Protein AF-A0A7Y9NL14-F1 (afdb_monomer_lite)

Sequence (85 aa):
MAIDSVGFD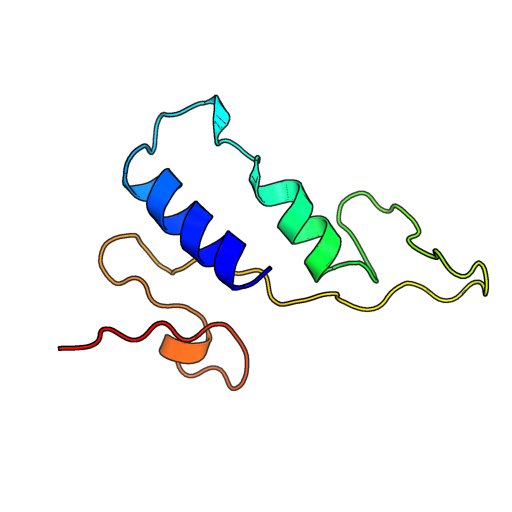FLTSEWPDLVDIANADNYLREVALANDPPSKTLYDPERDGIRCRSLGVFEHWNNGTDKKYSGNLGKTHGIELFKVI

Radius of gyration: 14.91 Å; chains: 1; bounding box: 38×18×41 Å

Structure (mmCIF, N/CA/C/O backbone):
data_AF-A0A7Y9NL14-F1
#
_entry.id   AF-A0A7Y9NL14-F1
#
loop_
_atom_site.group_PDB
_atom_site.id
_atom_site.type_symbol
_atom_site.label_atom_id
_atom_site.label_alt_id
_atom_site.label_comp_id
_atom_site.label_asym_id
_atom_site.label_entity_id
_atom_site.label_seq_id
_atom_site.pdbx_PDB_ins_code
_atom_site.Cartn_x
_atom_site.Cartn_y
_atom_site.Cartn_z
_atom_site.occupancy
_atom_site.B_iso_or_equiv
_atom_site.auth_seq_id
_atom_site.auth_comp_id
_atom_site.auth_asym_id
_atom_site.auth_atom_id
_atom_site.pdbx_PDB_model_num
ATOM 1 N N . MET A 1 1 ? -0.202 -7.982 -1.872 1.00 83.06 1 MET A N 1
ATOM 2 C CA . MET A 1 1 ? -0.342 -6.521 -1.991 1.00 83.06 1 MET A CA 1
ATOM 3 C C . MET A 1 1 ? -1.582 -6.008 -1.276 1.00 83.06 1 MET A C 1
ATOM 5 O O . MET A 1 1 ? -1.429 -5.554 -0.158 1.00 83.06 1 MET A O 1
ATOM 9 N N . ALA A 1 2 ? -2.798 -6.139 -1.827 1.00 94.06 2 ALA A N 1
ATOM 10 C CA . ALA A 1 2 ? -3.992 -5.576 -1.174 1.00 94.06 2 ALA A CA 1
ATOM 11 C C . ALA A 1 2 ? -4.215 -6.110 0.255 1.00 94.06 2 ALA A C 1
ATOM 13 O O . ALA A 1 2 ? -4.509 -5.347 1.166 1.00 94.06 2 ALA A O 1
ATOM 14 N N . ILE A 1 3 ? -4.011 -7.413 0.471 1.00 95.06 3 ILE A N 1
ATOM 15 C CA . ILE A 1 3 ? -4.105 -8.015 1.807 1.00 95.06 3 ILE A CA 1
ATOM 16 C C . ILE A 1 3 ? -3.021 -7.511 2.771 1.00 95.06 3 ILE A C 1
ATOM 18 O O . ILE A 1 3 ? -3.303 -7.306 3.947 1.00 95.06 3 ILE A O 1
ATOM 22 N N . ASP A 1 4 ? -1.810 -7.259 2.274 1.00 94.69 4 ASP A N 1
ATOM 23 C CA . ASP A 1 4 ? -0.688 -6.784 3.089 1.00 94.69 4 ASP A CA 1
ATOM 24 C C . ASP A 1 4 ? -0.910 -5.327 3.506 1.00 94.69 4 ASP A C 1
ATOM 26 O O . ASP A 1 4 ? -0.673 -4.989 4.660 1.00 94.69 4 ASP A O 1
ATOM 30 N N . SER A 1 5 ? -1.451 -4.497 2.603 1.00 94.94 5 SER A N 1
ATOM 31 C CA . SER A 1 5 ? -1.958 -3.152 2.910 1.00 94.94 5 SER A CA 1
ATOM 32 C C . SER A 1 5 ? -2.943 -3.178 4.078 1.00 94.94 5 SER A C 1
ATOM 34 O O . SER A 1 5 ? -2.762 -2.462 5.060 1.00 94.94 5 SER A O 1
ATOM 36 N N . VAL A 1 6 ? -3.949 -4.058 4.002 1.00 96.31 6 VAL A N 1
ATOM 37 C CA . VAL A 1 6 ? -4.947 -4.208 5.069 1.00 96.31 6 VAL A CA 1
ATOM 38 C C . VAL A 1 6 ? -4.290 -4.659 6.373 1.00 96.31 6 VAL A C 1
ATOM 40 O O . VAL A 1 6 ? -4.556 -4.084 7.424 1.00 96.31 6 VAL A O 1
ATOM 43 N N . GLY A 1 7 ? -3.407 -5.657 6.325 1.00 95.00 7 GLY A N 1
ATOM 44 C CA . GLY A 1 7 ? -2.677 -6.119 7.507 1.00 95.00 7 GLY A CA 1
ATOM 45 C C . GLY A 1 7 ? -1.862 -5.001 8.161 1.00 95.00 7 GLY A C 1
ATOM 46 O O . GLY A 1 7 ? -1.917 -4.831 9.377 1.00 95.00 7 GLY A O 1
ATOM 47 N N . PHE A 1 8 ? -1.164 -4.202 7.356 1.00 94.44 8 PHE A N 1
ATOM 48 C CA . PHE A 1 8 ? -0.353 -3.084 7.829 1.00 94.44 8 PHE A CA 1
ATOM 49 C C . PHE A 1 8 ? -1.184 -2.015 8.540 1.00 94.44 8 PHE A C 1
ATOM 51 O O . PHE A 1 8 ? -0.796 -1.510 9.592 1.00 94.44 8 PHE A O 1
ATOM 58 N N . ASP A 1 9 ? -2.359 -1.713 8.000 1.00 95.06 9 ASP A N 1
ATOM 59 C CA . ASP A 1 9 ? -3.309 -0.778 8.594 1.00 95.06 9 ASP A CA 1
ATOM 60 C C . ASP A 1 9 ? -3.795 -1.242 9.979 1.00 95.06 9 ASP A C 1
ATOM 62 O O . ASP A 1 9 ? -3.868 -0.447 10.921 1.00 95.06 9 ASP A O 1
ATOM 66 N N . PHE A 1 10 ? -4.056 -2.544 10.149 1.00 94.81 10 PHE A N 1
ATOM 67 C CA . PHE A 1 10 ? -4.367 -3.108 11.466 1.00 94.81 10 PHE A CA 1
ATOM 68 C C . PHE A 1 10 ? -3.189 -2.992 12.439 1.00 94.81 10 PHE A C 1
ATOM 70 O O . PHE A 1 10 ? -3.392 -2.553 13.568 1.00 94.81 10 PHE A O 1
ATOM 77 N N . LEU A 1 11 ? -1.973 -3.348 12.011 1.00 93.12 11 LEU A N 1
ATOM 78 C CA . LEU A 1 11 ? -0.782 -3.284 12.866 1.00 93.12 11 LEU A CA 1
ATOM 79 C C . LEU A 1 11 ? -0.477 -1.847 13.314 1.00 93.12 11 LEU A C 1
ATOM 81 O O . LEU A 1 11 ? -0.279 -1.599 14.499 1.00 93.12 11 LEU A O 1
ATOM 85 N N . THR A 1 12 ? -0.480 -0.897 12.377 1.00 91.81 12 THR A N 1
ATOM 86 C CA . THR A 1 12 ? -0.219 0.527 12.657 1.00 91.81 12 THR A CA 1
ATOM 87 C C . THR A 1 12 ? -1.286 1.166 13.537 1.00 91.81 12 THR A C 1
ATOM 89 O O . THR A 1 12 ? -0.981 2.087 14.288 1.00 91.81 12 THR A O 1
ATOM 92 N N . SER A 1 13 ? -2.530 0.688 13.470 1.00 92.81 13 SER A N 1
ATOM 93 C CA . SER A 1 13 ? -3.603 1.211 14.321 1.00 92.81 13 SER A CA 1
ATOM 94 C C . SER A 1 13 ? -3.606 0.625 15.727 1.00 92.81 13 SER A C 1
ATOM 96 O O . SER A 1 13 ? -4.051 1.305 16.646 1.00 92.81 13 SER A O 1
ATOM 98 N N . GLU A 1 14 ? -3.106 -0.599 15.909 1.00 93.00 14 GLU A N 1
ATOM 99 C CA . GLU A 1 14 ? -2.922 -1.191 17.239 1.00 93.00 14 GLU A CA 1
ATOM 100 C C . GLU A 1 14 ? -1.662 -0.639 17.931 1.00 93.00 14 GLU A C 1
ATOM 102 O O . GLU A 1 14 ? -1.670 -0.384 19.135 1.00 93.00 14 GLU A O 1
ATOM 107 N N . TRP A 1 15 ? -0.590 -0.400 17.166 1.00 91.62 15 TRP A N 1
ATOM 108 C CA . TRP A 1 15 ? 0.703 0.054 17.684 1.00 91.62 15 TRP A CA 1
ATOM 109 C C . TRP A 1 15 ? 1.253 1.264 16.911 1.00 91.62 15 TRP A C 1
ATOM 111 O O . TRP A 1 15 ? 2.215 1.125 16.151 1.00 91.62 15 TRP A O 1
ATOM 121 N N . PRO A 1 16 ? 0.690 2.470 17.118 1.00 87.81 16 PRO A N 1
ATOM 122 C CA . PRO A 1 16 ? 1.076 3.665 16.361 1.00 87.81 16 PRO A CA 1
ATOM 123 C C . PRO A 1 16 ? 2.515 4.131 16.630 1.00 87.81 16 PRO A C 1
ATOM 125 O O . PRO A 1 16 ? 3.141 4.721 15.753 1.00 87.81 16 PRO A O 1
ATOM 128 N N . ASP A 1 17 ? 3.052 3.840 17.817 1.00 89.00 17 ASP A N 1
ATOM 129 C CA . ASP A 1 17 ? 4.386 4.281 18.246 1.00 89.00 17 ASP A CA 1
ATOM 130 C C . ASP A 1 17 ? 5.481 3.223 18.017 1.00 89.00 17 ASP A C 1
ATOM 132 O O . ASP A 1 17 ? 6.622 3.386 18.462 1.00 89.00 17 ASP A O 1
ATOM 136 N N . LEU A 1 18 ? 5.160 2.110 17.343 1.00 85.38 18 LEU A N 1
ATOM 137 C CA . LEU A 1 18 ? 6.141 1.062 17.080 1.00 85.38 18 LEU A CA 1
ATOM 138 C C . LEU A 1 18 ? 7.078 1.490 15.945 1.00 85.38 18 LEU A C 1
ATOM 140 O O . LEU A 1 18 ? 6.750 1.382 14.764 1.00 85.38 18 LEU A O 1
ATOM 144 N N . VAL A 1 19 ? 8.272 1.953 16.323 1.00 82.94 19 VAL A N 1
ATOM 145 C CA . VAL A 1 19 ? 9.306 2.455 15.400 1.00 82.94 19 VAL A CA 1
ATOM 146 C C . VAL A 1 19 ? 9.638 1.447 14.294 1.00 82.94 19 VAL A C 1
ATOM 148 O O . VAL A 1 19 ? 9.857 1.853 13.157 1.00 82.94 19 VAL A O 1
ATOM 151 N N . ASP A 1 20 ? 9.606 0.146 14.594 1.00 84.25 20 ASP A N 1
ATOM 152 C CA . ASP A 1 20 ? 9.929 -0.922 13.636 1.00 84.25 20 ASP A CA 1
ATOM 153 C C . ASP A 1 20 ? 8.917 -1.048 12.483 1.00 84.25 20 ASP A C 1
ATOM 155 O O . ASP A 1 20 ? 9.231 -1.632 11.446 1.00 84.25 20 ASP A O 1
ATOM 159 N N . ILE A 1 21 ? 7.707 -0.495 12.633 1.00 85.62 21 ILE A N 1
ATOM 160 C CA . ILE A 1 21 ? 6.696 -0.467 11.567 1.00 85.62 21 ILE A CA 1
ATOM 161 C C . ILE A 1 21 ? 6.910 0.736 10.641 1.00 85.62 21 ILE A C 1
ATOM 163 O O . ILE A 1 21 ? 6.462 0.714 9.496 1.00 85.62 21 ILE A O 1
ATOM 167 N N . ALA A 1 22 ? 7.619 1.780 11.076 1.00 83.94 22 ALA A N 1
ATOM 168 C CA . ALA A 1 22 ? 7.794 2.979 10.268 1.00 83.94 22 ALA A CA 1
ATOM 169 C C . ALA A 1 22 ? 8.440 2.646 8.911 1.00 83.94 22 ALA A C 1
ATOM 171 O O . ALA A 1 22 ? 9.594 2.225 8.831 1.00 83.94 22 ALA A O 1
ATOM 172 N N . ASN A 1 23 ? 7.700 2.899 7.829 1.00 87.69 23 ASN A N 1
ATOM 173 C CA . ASN A 1 23 ? 8.098 2.630 6.444 1.00 87.69 23 ASN A CA 1
ATOM 174 C C . ASN A 1 23 ? 8.271 1.144 6.075 1.00 87.69 23 ASN A C 1
ATOM 176 O O . ASN A 1 23 ? 8.798 0.837 5.000 1.00 87.69 23 ASN A O 1
ATOM 180 N N . ALA A 1 24 ? 7.844 0.208 6.927 1.00 91.31 24 ALA A N 1
ATOM 181 C CA . ALA A 1 24 ? 7.914 -1.222 6.628 1.00 91.31 24 ALA A CA 1
ATOM 182 C C . ALA A 1 24 ? 6.994 -1.630 5.453 1.00 91.31 24 ALA A C 1
ATOM 184 O O . ALA A 1 24 ? 7.172 -2.697 4.873 1.00 91.31 24 ALA A O 1
ATOM 185 N N . ASP A 1 25 ? 6.066 -0.765 5.042 1.00 93.56 25 ASP A N 1
ATOM 186 C CA . ASP A 1 25 ? 5.213 -0.868 3.855 1.00 93.56 25 ASP A CA 1
ATOM 187 C C . ASP A 1 25 ? 5.880 -0.365 2.560 1.00 93.56 25 ASP A C 1
ATOM 189 O O . ASP A 1 25 ? 5.309 -0.521 1.480 1.00 93.56 25 ASP A O 1
ATOM 193 N N . ASN A 1 26 ? 7.094 0.203 2.606 1.00 93.94 26 ASN A N 1
ATOM 194 C CA . ASN A 1 26 ? 7.760 0.756 1.417 1.00 93.94 26 ASN A CA 1
ATOM 195 C C . ASN A 1 26 ? 7.873 -0.249 0.263 1.00 93.94 26 ASN A C 1
ATOM 197 O O . ASN A 1 26 ? 7.736 0.133 -0.901 1.00 93.94 26 ASN A O 1
ATOM 201 N N . TYR A 1 27 ? 8.081 -1.533 0.567 1.00 93.56 27 TYR A N 1
ATOM 202 C CA . TYR A 1 27 ? 8.126 -2.575 -0.460 1.00 93.56 27 TYR A CA 1
ATOM 203 C C . TYR A 1 27 ? 6.782 -2.718 -1.193 1.00 93.56 27 TYR A C 1
ATOM 205 O O . TYR A 1 27 ? 6.766 -2.975 -2.394 1.00 93.56 27 TYR A O 1
ATOM 213 N N . LEU A 1 28 ? 5.651 -2.489 -0.517 1.00 95.56 28 LEU A N 1
ATOM 214 C CA . LEU A 1 28 ? 4.334 -2.483 -1.152 1.00 95.56 28 LEU A CA 1
ATOM 215 C C . LEU A 1 28 ? 4.204 -1.291 -2.104 1.00 95.56 28 LEU A C 1
ATOM 217 O O . LEU A 1 28 ? 3.686 -1.430 -3.208 1.00 95.56 28 LEU A O 1
ATOM 221 N N . ARG A 1 29 ? 4.733 -0.120 -1.740 1.00 95.06 29 ARG A N 1
ATOM 222 C CA . ARG A 1 29 ? 4.724 1.040 -2.642 1.00 95.06 29 ARG A CA 1
ATOM 223 C C . ARG A 1 29 ? 5.569 0.806 -3.895 1.00 95.06 29 ARG A C 1
ATOM 225 O O . ARG A 1 29 ? 5.129 1.138 -4.993 1.00 95.06 29 ARG A O 1
ATOM 232 N N . GLU A 1 30 ? 6.746 0.203 -3.736 1.00 96.00 30 GLU A N 1
ATOM 233 C CA . GLU A 1 30 ? 7.625 -0.189 -4.846 1.00 96.00 30 GLU A CA 1
ATOM 234 C C . GLU A 1 30 ? 6.926 -1.150 -5.814 1.00 96.00 30 GLU A C 1
ATOM 236 O O . GLU A 1 30 ? 6.922 -0.933 -7.022 1.00 96.00 30 GLU A O 1
ATOM 241 N N . VAL A 1 31 ? 6.289 -2.192 -5.281 1.00 94.38 31 VAL A N 1
ATOM 242 C CA . VAL A 1 31 ? 5.665 -3.264 -6.066 1.00 94.38 31 VAL A CA 1
ATOM 243 C C . VAL A 1 31 ? 4.370 -2.796 -6.751 1.00 94.38 31 VAL A C 1
ATOM 245 O O . VAL A 1 31 ? 4.082 -3.188 -7.886 1.00 94.38 31 VAL A O 1
ATOM 248 N N . ALA A 1 32 ? 3.596 -1.916 -6.109 1.00 96.12 32 ALA A N 1
ATOM 249 C CA . ALA A 1 32 ? 2.381 -1.347 -6.696 1.00 96.12 32 ALA A CA 1
ATOM 250 C C . ALA A 1 32 ? 2.692 -0.387 -7.848 1.00 96.12 32 ALA A C 1
ATOM 252 O O . ALA A 1 32 ? 1.923 -0.306 -8.807 1.00 96.12 32 ALA A O 1
ATOM 253 N N . LEU A 1 33 ? 3.831 0.303 -7.773 1.00 96.38 33 LEU A N 1
ATOM 254 C CA . LEU A 1 33 ? 4.316 1.243 -8.778 1.00 96.38 33 LEU A CA 1
ATOM 255 C C . LEU A 1 33 ? 5.520 0.684 -9.543 1.00 96.38 33 LEU A C 1
ATOM 257 O O . LEU A 1 33 ? 6.367 1.453 -9.973 1.00 96.38 33 LEU A O 1
ATOM 261 N N . ALA A 1 34 ? 5.618 -0.634 -9.745 1.00 96.12 34 ALA A N 1
ATOM 262 C CA . ALA A 1 34 ? 6.807 -1.262 -10.339 1.00 96.12 34 ALA A CA 1
ATOM 263 C C . ALA A 1 34 ? 7.200 -0.701 -11.726 1.00 96.12 34 ALA A C 1
ATOM 265 O O . ALA A 1 34 ? 8.359 -0.796 -12.132 1.00 96.12 34 ALA A O 1
ATOM 266 N N . ASN A 1 35 ? 6.262 -0.067 -12.436 1.00 95.50 35 ASN A N 1
ATOM 267 C CA . ASN A 1 35 ? 6.516 0.623 -13.697 1.00 95.50 35 ASN A CA 1
ATOM 268 C C . ASN A 1 35 ? 7.166 2.011 -13.526 1.00 95.50 35 ASN A C 1
ATOM 270 O O . ASN A 1 35 ? 7.911 2.437 -14.404 1.00 95.50 35 ASN A O 1
ATOM 274 N N . ASP A 1 36 ? 6.912 2.717 -12.426 1.00 96.25 36 ASP A N 1
ATOM 275 C CA . ASP A 1 36 ? 7.593 3.964 -12.045 1.00 96.25 36 ASP A CA 1
ATOM 276 C C . ASP A 1 36 ? 7.770 4.031 -10.517 1.00 96.25 36 ASP A C 1
ATOM 278 O O . ASP A 1 36 ? 7.065 4.774 -9.824 1.00 96.25 36 ASP A O 1
ATOM 282 N N . PRO A 1 37 ? 8.686 3.221 -9.961 1.00 96.19 37 PRO A N 1
ATOM 283 C CA . PRO A 1 37 ? 8.793 3.077 -8.521 1.00 96.19 37 PRO A CA 1
ATOM 284 C C . PRO A 1 37 ? 9.430 4.319 -7.877 1.00 96.19 37 PRO A C 1
ATOM 286 O O . PRO A 1 37 ? 10.237 5.011 -8.516 1.00 96.19 37 PRO A O 1
ATOM 289 N N . PRO A 1 38 ? 9.144 4.596 -6.592 1.00 96.12 38 PRO A N 1
ATOM 290 C CA . PRO A 1 38 ? 9.804 5.662 -5.838 1.00 96.12 38 PRO A CA 1
ATOM 291 C C . PRO A 1 38 ? 11.337 5.562 -5.840 1.00 96.12 38 PRO A C 1
ATOM 293 O O . PRO A 1 38 ? 12.006 6.582 -6.001 1.00 96.12 38 PRO A O 1
ATOM 296 N N . SER A 1 39 ? 11.892 4.350 -5.736 1.00 96.06 39 SER A N 1
ATOM 297 C CA . SER A 1 39 ? 13.339 4.085 -5.756 1.00 96.06 39 SER A CA 1
ATOM 298 C C . SER A 1 39 ? 14.019 4.383 -7.091 1.00 96.06 39 SER A C 1
ATOM 300 O O . SER A 1 39 ? 15.246 4.441 -7.152 1.00 96.06 39 SER A O 1
ATOM 302 N N . LYS A 1 40 ? 13.244 4.539 -8.173 1.00 96.00 40 LYS A N 1
ATOM 303 C CA . LYS A 1 40 ? 13.730 4.644 -9.560 1.00 96.00 40 LYS A CA 1
ATOM 304 C C . LYS A 1 40 ? 14.481 3.417 -10.077 1.00 96.00 40 LYS A C 1
ATOM 306 O O . LYS A 1 40 ? 15.069 3.476 -11.157 1.00 96.00 40 LYS A O 1
ATOM 311 N N . THR A 1 41 ? 14.380 2.290 -9.378 1.00 95.44 41 THR A N 1
ATOM 312 C CA . THR A 1 41 ? 14.866 0.997 -9.865 1.00 95.44 41 THR A CA 1
ATOM 313 C C . THR A 1 41 ? 14.146 0.603 -11.158 1.00 95.44 41 THR A C 1
ATOM 315 O O . THR A 1 41 ? 12.931 0.753 -11.284 1.00 95.44 41 THR A O 1
ATOM 318 N N . LEU A 1 42 ? 14.893 0.096 -12.142 1.00 95.44 42 LEU A N 1
ATOM 319 C CA . LEU A 1 42 ? 14.316 -0.514 -13.338 1.00 95.44 42 LEU A CA 1
ATOM 320 C C . LEU A 1 42 ? 14.025 -1.991 -13.051 1.00 95.44 42 LEU A C 1
ATOM 322 O O . LEU A 1 42 ? 14.933 -2.818 -13.078 1.00 95.44 42 LEU A O 1
ATOM 326 N N . TYR A 1 43 ? 12.764 -2.317 -12.778 1.00 95.06 43 TYR A N 1
ATOM 327 C CA . TYR A 1 43 ? 12.323 -3.703 -12.651 1.00 95.06 43 TYR A CA 1
ATOM 328 C C . TYR A 1 43 ? 12.018 -4.281 -14.039 1.00 95.06 43 TYR A C 1
ATOM 330 O O . TYR A 1 43 ? 11.014 -3.922 -14.650 1.00 95.06 43 TYR A O 1
ATOM 338 N N . ASP A 1 44 ? 12.892 -5.163 -14.521 1.00 95.81 44 ASP A N 1
ATOM 339 C CA . ASP A 1 44 ? 12.771 -5.903 -15.785 1.00 95.81 44 ASP A CA 1
ATOM 340 C C . ASP A 1 44 ? 13.362 -7.320 -15.594 1.00 95.81 44 ASP A C 1
ATOM 342 O O . ASP A 1 44 ? 14.547 -7.550 -15.860 1.00 95.81 44 ASP A O 1
ATOM 346 N N . PRO A 1 45 ? 12.588 -8.261 -15.013 1.00 93.31 45 PRO A N 1
ATOM 347 C CA . PRO A 1 45 ? 13.087 -9.601 -14.701 1.00 93.31 45 PRO A CA 1
ATOM 348 C C . PRO A 1 45 ? 13.355 -10.446 -15.955 1.00 93.31 45 PRO A C 1
ATOM 350 O O . PRO A 1 45 ? 14.278 -11.260 -15.947 1.00 93.31 45 PRO A O 1
ATOM 353 N N . GLU A 1 46 ? 12.586 -10.225 -17.024 1.00 95.38 46 GLU A N 1
ATOM 354 C CA . GLU A 1 46 ? 12.683 -10.964 -18.291 1.00 95.38 46 GLU A CA 1
ATOM 355 C C . GLU A 1 46 ? 13.770 -10.398 -19.226 1.00 95.38 46 GLU A C 1
ATOM 357 O O . GLU A 1 46 ? 14.188 -11.073 -20.167 1.00 95.38 46 GLU A O 1
ATOM 362 N N . ARG A 1 47 ? 14.295 -9.202 -18.919 1.00 94.69 47 ARG A N 1
ATOM 363 C CA . ARG A 1 47 ? 15.387 -8.509 -19.624 1.00 94.69 47 ARG A CA 1
ATOM 364 C C . ARG A 1 47 ? 15.046 -8.127 -21.065 1.00 94.69 47 ARG A C 1
ATOM 366 O O . ARG A 1 47 ? 15.911 -8.196 -21.942 1.00 94.69 47 ARG A O 1
ATOM 373 N N . ASP A 1 48 ? 13.807 -7.725 -21.317 1.00 96.50 48 ASP A N 1
ATOM 374 C CA . ASP A 1 48 ? 13.335 -7.306 -22.643 1.00 96.50 48 ASP A CA 1
ATOM 375 C C . ASP A 1 48 ? 13.370 -5.778 -22.853 1.00 96.50 48 ASP A C 1
ATOM 377 O O . ASP A 1 48 ? 13.065 -5.283 -23.942 1.00 96.50 48 ASP A O 1
ATOM 381 N N . GLY A 1 49 ? 13.791 -5.018 -21.838 1.00 94.25 49 GLY A N 1
AT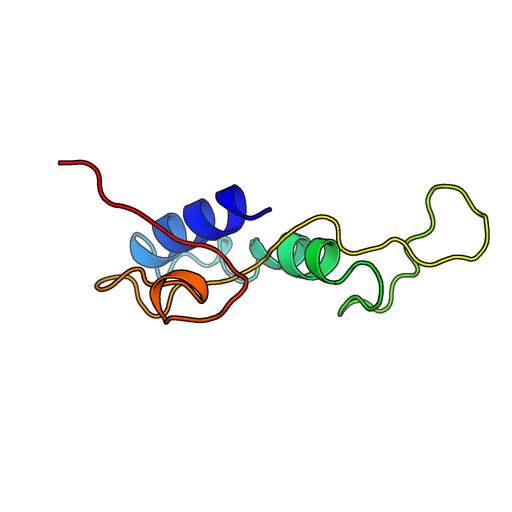OM 382 C CA . GLY A 1 49 ? 13.832 -3.558 -21.841 1.00 94.25 49 GLY A CA 1
ATOM 383 C C . GLY A 1 49 ? 12.486 -2.903 -21.525 1.00 94.25 49 GLY A C 1
ATOM 384 O O . GLY A 1 49 ? 12.394 -1.670 -21.536 1.00 94.25 49 GLY A O 1
ATOM 385 N N . ILE A 1 50 ? 11.444 -3.687 -21.235 1.00 94.56 50 ILE A N 1
ATOM 386 C CA . ILE A 1 50 ? 10.117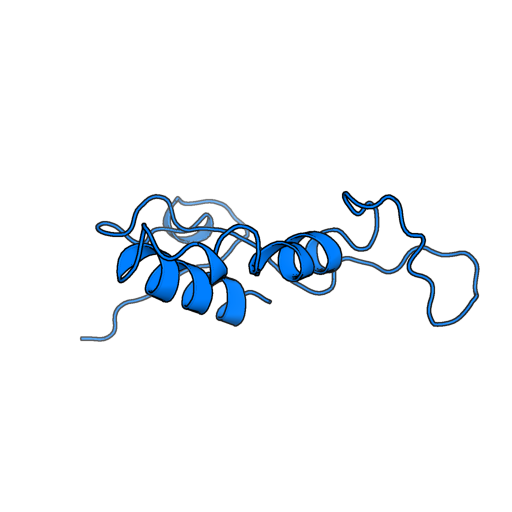 -3.205 -20.864 1.00 94.56 50 ILE A CA 1
ATOM 387 C C . ILE A 1 50 ? 9.994 -3.216 -19.341 1.00 94.56 50 ILE A C 1
ATOM 389 O O . ILE A 1 50 ? 10.284 -4.185 -18.647 1.00 94.56 50 ILE A O 1
ATOM 393 N N . ARG A 1 51 ? 9.519 -2.097 -18.793 1.00 94.56 51 ARG A N 1
ATOM 394 C CA . ARG A 1 51 ? 9.260 -1.973 -17.356 1.00 94.56 51 ARG A CA 1
ATOM 395 C C . ARG A 1 51 ? 8.180 -2.951 -16.900 1.00 94.56 51 ARG A C 1
ATOM 397 O O . ARG A 1 51 ? 7.110 -3.030 -17.508 1.00 94.56 51 ARG A O 1
ATOM 404 N N . CYS A 1 52 ? 8.430 -3.604 -15.769 1.00 95.44 52 CYS A N 1
ATOM 405 C CA . CYS A 1 52 ? 7.445 -4.414 -15.069 1.00 95.44 52 CYS A CA 1
ATOM 406 C C . CYS A 1 52 ? 6.180 -3.588 -14.794 1.00 95.44 52 CYS A C 1
ATOM 408 O O . CYS A 1 52 ? 6.250 -2.431 -14.381 1.00 95.44 52 CYS A O 1
ATOM 410 N N . ARG A 1 53 ? 5.003 -4.171 -15.038 1.00 95.06 53 ARG A N 1
ATOM 411 C CA . ARG A 1 53 ? 3.724 -3.529 -14.705 1.00 95.06 53 ARG A CA 1
ATOM 412 C C . ARG A 1 53 ? 3.488 -3.572 -13.196 1.00 95.06 53 ARG A C 1
ATOM 414 O O . ARG A 1 53 ? 4.098 -4.367 -12.493 1.00 95.06 53 ARG A O 1
ATOM 421 N N . SER A 1 54 ? 2.547 -2.753 -12.724 1.00 94.88 54 SER A N 1
ATOM 422 C CA . SER A 1 54 ? 2.024 -2.860 -11.359 1.00 94.88 54 SER A CA 1
ATOM 423 C C . SER A 1 54 ? 1.682 -4.313 -11.016 1.00 94.88 54 SER A C 1
ATOM 425 O O . SER A 1 54 ? 1.011 -4.999 -11.793 1.00 94.88 54 SER A O 1
ATOM 427 N N . LEU A 1 55 ? 2.147 -4.769 -9.854 1.00 94.00 55 LEU A N 1
ATOM 428 C CA . LEU A 1 55 ? 1.943 -6.137 -9.373 1.00 94.00 55 LEU A CA 1
ATOM 429 C C . LEU A 1 55 ? 0.792 -6.239 -8.357 1.00 94.00 55 LEU A C 1
ATOM 431 O O . LEU A 1 55 ? 0.539 -7.305 -7.797 1.00 94.00 55 LEU A O 1
ATOM 435 N N . GLY A 1 56 ? 0.075 -5.142 -8.110 1.00 93.06 56 GLY A N 1
ATOM 436 C CA . GLY A 1 56 ? -1.099 -5.137 -7.249 1.00 93.06 56 GLY A CA 1
ATOM 437 C C . GLY A 1 56 ? -1.475 -3.749 -6.750 1.00 93.06 56 GLY A C 1
ATOM 438 O O . GLY A 1 56 ? -0.825 -2.752 -7.049 1.00 93.06 56 GLY A O 1
ATOM 439 N N . VAL A 1 57 ? -2.540 -3.706 -5.956 1.00 95.00 57 VAL A N 1
ATOM 440 C CA . VAL A 1 57 ? -3.043 -2.480 -5.331 1.00 95.00 57 VAL A CA 1
ATOM 441 C C . VAL A 1 57 ? -2.380 -2.289 -3.967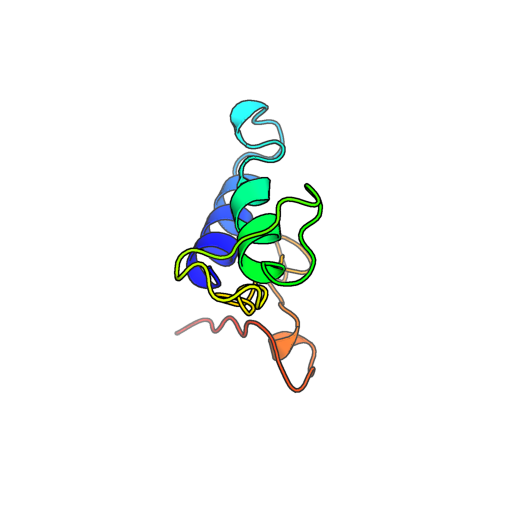 1.00 95.00 57 VAL A C 1
ATOM 443 O O . VAL A 1 57 ? -2.316 -3.235 -3.180 1.00 95.00 57 VAL A O 1
ATOM 446 N N . PHE A 1 58 ? -1.908 -1.071 -3.707 1.00 95.62 58 PHE A N 1
ATOM 447 C CA . PHE A 1 58 ? -1.414 -0.611 -2.412 1.00 95.62 58 PHE A CA 1
ATOM 448 C C . PHE A 1 58 ? -2.196 0.638 -2.011 1.00 95.62 58 PHE A C 1
ATOM 450 O O . PHE A 1 58 ? -2.172 1.641 -2.726 1.00 95.62 58 PHE A O 1
ATOM 457 N N . GLU A 1 59 ? -2.898 0.562 -0.887 1.00 96.31 59 GLU A N 1
ATOM 458 C CA . GLU A 1 59 ? -3.659 1.666 -0.304 1.00 96.31 59 GLU A CA 1
ATOM 459 C C . GLU A 1 59 ? -3.594 1.576 1.220 1.00 96.31 59 GLU A C 1
ATOM 461 O O . GLU A 1 59 ? -3.390 0.494 1.768 1.00 96.31 59 GLU A O 1
ATOM 466 N N . HIS A 1 60 ? -3.815 2.707 1.882 1.00 95.88 60 HIS A N 1
ATOM 467 C CA . HIS A 1 60 ? -4.167 2.748 3.295 1.00 95.88 60 HIS A CA 1
ATOM 468 C C . HIS A 1 60 ? -5.635 3.134 3.425 1.00 95.88 60 HIS A C 1
ATOM 470 O O . HIS A 1 60 ? -6.165 3.877 2.586 1.00 95.88 60 HIS A O 1
ATOM 476 N N . TRP A 1 61 ? -6.290 2.657 4.479 1.00 97.38 61 TRP A N 1
ATOM 477 C CA . TRP A 1 61 ? -7.598 3.182 4.837 1.00 97.38 61 TRP A CA 1
ATOM 478 C C . TRP A 1 61 ? -7.517 4.658 5.239 1.00 97.38 61 TRP A C 1
ATO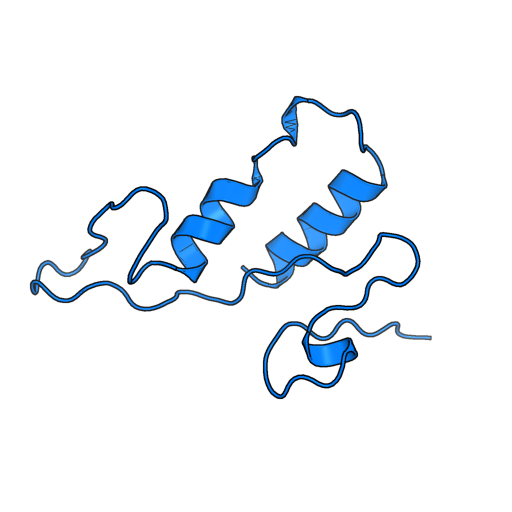M 480 O O . TRP A 1 61 ? -6.455 5.217 5.511 1.00 97.38 61 TRP A O 1
ATOM 490 N N . ASN A 1 62 ? -8.669 5.310 5.312 1.00 96.31 62 ASN A N 1
ATOM 491 C CA . ASN A 1 62 ? -8.770 6.698 5.744 1.00 96.31 62 ASN A CA 1
ATOM 492 C C . ASN A 1 62 ? -8.381 6.913 7.222 1.00 96.31 62 ASN A C 1
ATOM 494 O O . ASN A 1 62 ? -7.752 7.919 7.537 1.00 96.31 62 ASN A O 1
ATOM 498 N N . ASN A 1 63 ? -8.797 6.021 8.128 1.00 95.12 63 ASN A N 1
ATOM 499 C CA . ASN A 1 63 ? -8.455 6.019 9.553 1.00 95.12 63 ASN A CA 1
ATOM 500 C C . ASN A 1 63 ? -8.837 4.677 10.217 1.00 95.12 63 ASN A C 1
ATOM 502 O O . ASN A 1 63 ? -9.700 3.954 9.717 1.00 95.12 63 ASN A O 1
ATOM 506 N N . GLY A 1 64 ? -8.241 4.379 11.379 1.00 93.19 64 GLY A N 1
ATOM 507 C CA . GLY A 1 64 ? -8.439 3.118 12.111 1.00 93.19 64 GLY A CA 1
ATOM 508 C C . GLY A 1 64 ? -9.837 2.896 12.704 1.00 93.19 64 GLY A C 1
ATOM 509 O O . GLY A 1 64 ? -10.150 1.776 13.112 1.00 93.19 64 GLY A O 1
ATOM 510 N N . THR A 1 65 ? -10.695 3.921 12.724 1.00 93.56 65 THR A N 1
ATOM 511 C CA . THR A 1 65 ? -12.087 3.818 13.191 1.00 93.56 65 THR A CA 1
ATOM 512 C C . THR A 1 65 ? -13.017 3.407 12.051 1.00 93.56 65 THR A C 1
ATOM 514 O O . THR A 1 65 ? -13.742 2.420 12.169 1.00 93.56 65 THR A O 1
ATOM 517 N N . ASP A 1 66 ? -12.980 4.143 10.938 1.00 95.88 66 ASP A N 1
ATOM 518 C CA . ASP A 1 66 ? -13.868 3.949 9.788 1.00 95.88 66 ASP A CA 1
ATOM 519 C C . ASP A 1 66 ? -13.406 2.824 8.859 1.00 95.88 66 ASP A C 1
ATOM 521 O O . ASP A 1 66 ? -14.244 2.167 8.239 1.00 95.88 66 ASP A O 1
ATOM 525 N N . LYS A 1 67 ? -12.086 2.622 8.739 1.00 97.00 67 LYS A N 1
ATOM 526 C CA . LYS A 1 67 ? -11.445 1.568 7.936 1.00 97.00 67 LYS A CA 1
ATOM 527 C C . LYS A 1 67 ? -11.907 1.535 6.473 1.00 97.00 67 LYS A C 1
ATOM 529 O O . LYS A 1 67 ? -12.131 0.467 5.905 1.00 97.00 67 LYS A O 1
ATOM 534 N N . LYS A 1 68 ? -12.077 2.711 5.858 1.00 97.69 68 LYS A N 1
ATOM 535 C CA . LYS A 1 68 ? -12.547 2.851 4.471 1.00 97.69 68 LYS A CA 1
ATOM 536 C C . LYS A 1 68 ? -11.389 3.041 3.501 1.00 97.69 68 LYS A C 1
ATOM 538 O O . LYS A 1 68 ? -10.595 3.965 3.662 1.00 97.69 68 LYS A O 1
ATOM 543 N N . TYR A 1 69 ? -11.372 2.228 2.454 1.00 97.94 69 TYR A N 1
ATOM 544 C CA . TYR A 1 69 ? -10.466 2.341 1.310 1.00 97.94 69 TYR A CA 1
ATOM 545 C C . TYR A 1 69 ? -11.129 3.055 0.125 1.00 97.94 69 TYR A C 1
ATOM 547 O O . TYR A 1 69 ? -12.308 3.408 0.180 1.00 97.94 69 TYR A O 1
ATOM 555 N N . SER A 1 70 ? -10.395 3.249 -0.976 1.00 97.81 70 SER A N 1
ATOM 556 C CA . SER A 1 70 ? -10.907 3.890 -2.196 1.00 97.81 70 SER A CA 1
ATOM 557 C C . SER A 1 70 ? -12.222 3.278 -2.698 1.00 97.81 70 SER A C 1
ATOM 559 O O . SER A 1 70 ? -13.1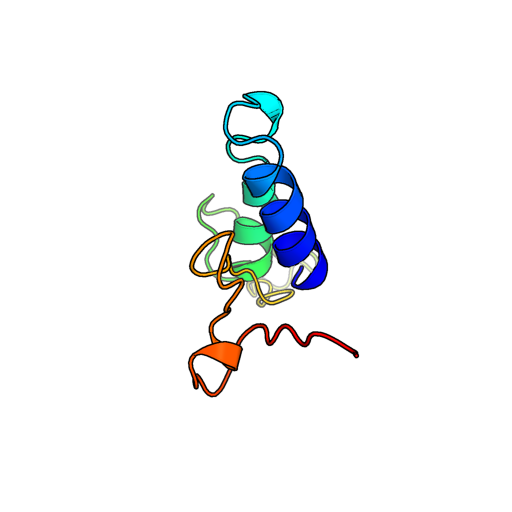27 4.033 -3.059 1.00 97.81 70 SER A O 1
ATOM 561 N N . GLY A 1 71 ? -12.360 1.946 -2.680 1.00 97.38 71 GLY A N 1
ATOM 562 C CA . GLY A 1 71 ? -13.594 1.257 -3.073 1.00 97.38 71 GLY A CA 1
ATOM 563 C C . GLY A 1 71 ? -14.757 1.572 -2.129 1.00 97.38 71 GLY A C 1
ATOM 564 O O . GLY A 1 71 ? -15.831 1.963 -2.578 1.00 97.38 71 GLY A O 1
ATOM 565 N N . ASN A 1 72 ? -14.517 1.563 -0.812 1.00 97.75 72 ASN A N 1
ATOM 566 C CA . ASN A 1 72 ? -15.519 1.976 0.182 1.00 97.75 72 ASN A CA 1
ATOM 567 C C . ASN A 1 72 ? -15.920 3.463 0.060 1.00 97.75 72 ASN A C 1
ATOM 569 O O . ASN A 1 72 ? -16.981 3.860 0.543 1.00 97.75 72 ASN A O 1
ATOM 573 N N . LEU A 1 73 ? -15.060 4.294 -0.541 1.00 97.44 73 LEU A N 1
ATOM 574 C CA . LEU A 1 73 ? -15.269 5.728 -0.777 1.00 97.44 73 LEU A CA 1
ATOM 575 C C . LEU A 1 73 ? -15.864 6.030 -2.166 1.00 97.44 73 LEU A C 1
ATOM 577 O O . LEU A 1 73 ? -15.925 7.192 -2.565 1.00 97.44 73 LEU A O 1
ATOM 581 N N . GLY A 1 74 ? -16.313 5.007 -2.899 1.00 96.88 74 GLY A N 1
ATOM 582 C CA . GLY A 1 74 ? -17.023 5.161 -4.169 1.00 96.88 74 GLY A CA 1
ATOM 583 C C . GLY A 1 74 ? -16.126 5.350 -5.393 1.00 96.88 74 GLY A C 1
ATOM 584 O O . GLY A 1 74 ? -16.625 5.739 -6.450 1.00 96.88 74 GLY A O 1
ATOM 585 N N . LYS A 1 75 ? -14.814 5.087 -5.294 1.00 96.88 75 LYS A N 1
ATOM 586 C CA . LYS A 1 75 ? -13.963 5.013 -6.490 1.00 96.88 75 LYS A CA 1
ATOM 587 C C . LYS A 1 75 ? -14.239 3.720 -7.254 1.00 96.88 75 LYS A C 1
ATOM 589 O O . LYS A 1 75 ? -14.532 2.685 -6.668 1.00 96.88 75 LYS A O 1
ATOM 594 N N . THR A 1 76 ? -14.072 3.769 -8.574 1.00 95.06 76 THR A N 1
ATOM 595 C CA . THR A 1 76 ? -14.278 2.612 -9.466 1.00 95.06 76 THR A CA 1
ATOM 596 C C . THR A 1 76 ? -13.233 1.507 -9.292 1.00 95.06 76 THR A C 1
ATOM 598 O O . THR A 1 76 ? -13.449 0.385 -9.742 1.00 95.06 76 THR A O 1
ATOM 601 N N . HIS A 1 77 ? -12.099 1.822 -8.664 1.00 92.94 77 HIS A N 1
ATOM 602 C CA . HIS A 1 77 ? -10.996 0.905 -8.397 1.00 92.94 77 HIS A CA 1
ATOM 603 C C . HIS A 1 77 ? -10.432 1.158 -6.997 1.00 92.94 77 HIS A C 1
ATOM 605 O O . HIS A 1 77 ? -10.472 2.289 -6.504 1.00 92.94 77 HIS A O 1
ATOM 611 N N . GLY A 1 78 ? -9.867 0.113 -6.397 1.00 95.50 78 GLY A N 1
ATOM 612 C CA . GLY A 1 78 ? -9.227 0.163 -5.086 1.00 95.50 78 GLY A CA 1
ATOM 613 C C . GLY A 1 78 ? -9.648 -1.002 -4.205 1.00 95.50 78 GLY A C 1
ATOM 614 O O . GLY A 1 78 ? -10.373 -1.898 -4.641 1.00 95.50 78 GLY A O 1
ATOM 615 N N . ILE A 1 79 ? -9.173 -0.989 -2.966 1.00 97.69 79 ILE A N 1
ATOM 616 C CA . ILE A 1 79 ? -9.574 -1.969 -1.961 1.00 97.69 79 ILE A CA 1
ATOM 617 C C . ILE A 1 79 ? -10.999 -1.637 -1.501 1.00 97.69 79 ILE A C 1
ATOM 619 O O . ILE A 1 79 ? -11.385 -0.470 -1.400 1.00 97.69 79 ILE A O 1
ATOM 623 N N . GLU A 1 80 ? -11.789 -2.670 -1.226 1.00 97.12 80 GLU A N 1
ATOM 624 C CA . GLU A 1 80 ? -13.080 -2.552 -0.559 1.00 97.12 80 GLU A CA 1
ATOM 625 C C . GLU A 1 80 ? -13.109 -3.533 0.614 1.00 97.12 80 GLU A C 1
ATOM 627 O O . GLU A 1 80 ? -13.030 -4.749 0.430 1.00 97.12 80 GLU A O 1
ATOM 632 N N . LEU A 1 81 ? -13.161 -2.998 1.834 1.00 95.94 81 LEU A N 1
ATOM 633 C CA . LEU A 1 81 ? -13.219 -3.801 3.051 1.00 95.94 81 LEU A CA 1
ATOM 634 C C . LEU A 1 81 ? -14.676 -3.980 3.489 1.00 95.94 81 LEU A C 1
ATOM 636 O O . LEU A 1 81 ? -15.395 -2.995 3.666 1.00 95.94 81 LEU A O 1
ATOM 640 N N . PHE A 1 82 ? -15.095 -5.228 3.706 1.00 94.31 82 PHE A N 1
ATOM 641 C CA . PHE A 1 82 ? -16.434 -5.571 4.186 1.00 94.31 82 PHE A CA 1
ATOM 642 C C . PHE A 1 82 ? -16.375 -6.191 5.577 1.00 94.31 82 PHE A C 1
ATOM 644 O O . PHE A 1 82 ? -15.545 -7.054 5.859 1.00 94.31 82 PHE A O 1
ATOM 651 N N . LYS A 1 83 ? -17.314 -5.793 6.435 1.00 90.19 83 LYS A N 1
ATOM 652 C CA . LYS A 1 83 ? -17.569 -6.470 7.704 1.00 90.19 83 LYS A CA 1
ATOM 653 C C . LYS A 1 83 ? -18.656 -7.520 7.491 1.00 90.19 83 LYS A C 1
ATOM 655 O O . LYS A 1 83 ? -19.756 -7.178 7.065 1.00 90.19 83 LYS A O 1
ATOM 660 N N . VAL A 1 84 ? -18.351 -8.772 7.814 1.00 91.62 84 VAL A N 1
ATOM 661 C CA . VAL A 1 84 ? -19.349 -9.847 7.874 1.00 91.62 84 VAL A CA 1
ATOM 662 C C . VAL A 1 84 ? -19.980 -9.835 9.266 1.00 91.62 84 VAL A C 1
ATOM 664 O O . VAL A 1 84 ? -19.276 -9.646 10.262 1.00 91.62 84 VAL A O 1
ATOM 667 N N . ILE A 1 85 ? -21.304 -9.961 9.308 1.00 80.06 85 ILE A N 1
ATOM 668 C CA . ILE A 1 85 ? -22.124 -10.033 10.526 1.00 80.06 85 ILE A CA 1
ATOM 669 C C . ILE A 1 85 ? -22.490 -11.480 10.820 1.00 80.06 85 ILE A C 1
ATOM 671 O O . ILE A 1 85 ? -22.758 -12.212 9.840 1.00 80.06 85 ILE A O 1
#

Foldseek 3Di:
DQVVLLVLLVVCQVPVPPPVSVCPCLVVQCQQVQQCGPVRDADDPVPPPHTDHRPDAHWHAPHPPVRQWCVNVPHPDIDGDDDDD

Organism: NCBI:txid2051959

pLDDT: mean 93.92, std 3.72, range [80.06, 97.94]

Secondary structure (DSSP, 8-state):
-HHHHHHHHHHHHH-TT-GGGTTTTHHHHHHHTTTS-TT-----SS-SSPPPPP-S-----S-TTT---TTTTT-SSS-------